Protein AF-A0A946S5Y2-F1 (afdb_monomer_lite)

Secondary structure (DSSP, 8-state):
--HHHHHHHHHHHHHHHHHHHHHHHHTT---EEE-TTT--EEEPPHHHHHHHHHHHHHHHHHHHHHHHT-

Structure (mmCIF, N/CA/C/O backbone):
data_AF-A0A946S5Y2-F1
#
_entry.id   AF-A0A946S5Y2-F1
#
loop_
_atom_site.group_PDB
_atom_site.id
_atom_site.type_symbol
_atom_site.label_atom_id
_atom_site.label_alt_id
_atom_site.label_comp_id
_atom_site.label_asym_id
_atom_site.label_entity_id
_atom_site.label_seq_id
_atom_site.pdbx_PDB_ins_code
_atom_site.Cartn_x
_atom_site.Cartn_y
_atom_site.Cartn_z
_atom_site.occupancy
_atom_site.B_iso_or_equiv
_atom_site.auth_seq_id
_atom_site.auth_comp_id
_atom_site.auth_asym_id
_atom_site.auth_atom_id
_atom_site.pdbx_PDB_model_num
ATOM 1 N N . MET A 1 1 ? -10.149 14.530 17.551 1.00 61.19 1 MET A N 1
ATOM 2 C CA . MET A 1 1 ? -10.853 13.587 16.642 1.00 61.19 1 MET A CA 1
ATOM 3 C C . MET A 1 1 ? -11.079 12.254 17.343 1.00 61.19 1 MET A C 1
ATOM 5 O O . MET A 1 1 ? -10.217 11.842 18.110 1.00 61.19 1 MET A O 1
ATOM 9 N N . LYS A 1 2 ? -12.204 11.566 17.094 1.00 83.44 2 LYS A N 1
ATOM 10 C CA . LYS A 1 2 ? -12.446 10.230 17.671 1.00 83.44 2 LYS A CA 1
ATOM 11 C C . LYS A 1 2 ? -11.354 9.264 17.184 1.00 83.44 2 LYS A C 1
ATOM 13 O O . LYS A 1 2 ? -11.106 9.166 15.985 1.00 83.44 2 LYS A O 1
ATOM 18 N N . LYS A 1 3 ? -10.711 8.536 18.102 1.00 78.38 3 LYS A N 1
ATOM 19 C CA . LYS A 1 3 ? -9.600 7.600 17.823 1.00 78.38 3 LYS A CA 1
ATOM 20 C C . LYS A 1 3 ? -9.918 6.602 16.698 1.00 78.38 3 LYS A C 1
ATOM 22 O O . LYS A 1 3 ? -9.070 6.325 15.857 1.00 78.38 3 LYS A O 1
ATOM 27 N N . ASN A 1 4 ? -11.162 6.125 16.635 1.00 86.38 4 ASN A N 1
ATOM 28 C CA . ASN A 1 4 ? -11.622 5.200 15.595 1.00 86.38 4 ASN A CA 1
ATOM 29 C C . ASN A 1 4 ? -11.626 5.827 14.193 1.00 86.38 4 ASN A C 1
ATOM 31 O O . ASN A 1 4 ? -11.367 5.124 13.218 1.00 86.38 4 ASN A O 1
ATOM 35 N N . THR A 1 5 ? -11.875 7.135 14.083 1.00 90.75 5 THR A N 1
ATOM 36 C CA . THR A 1 5 ? -11.816 7.868 12.812 1.00 90.75 5 THR A CA 1
ATOM 37 C C . THR A 1 5 ? -10.385 7.915 12.285 1.00 90.75 5 THR A C 1
ATOM 39 O O . THR A 1 5 ? -10.166 7.621 11.117 1.00 90.75 5 THR A O 1
ATOM 42 N N . ILE A 1 6 ? -9.408 8.187 13.157 1.00 91.50 6 IL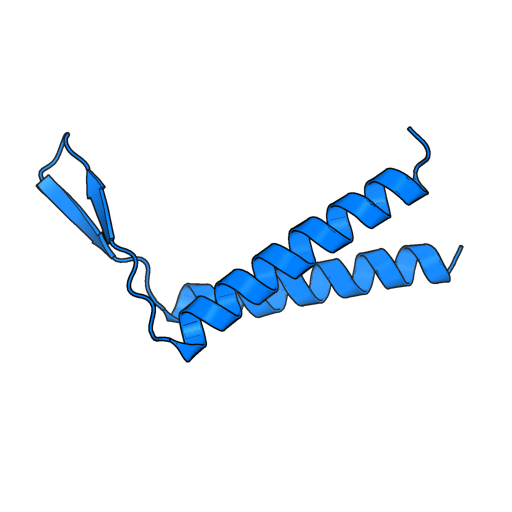E A N 1
ATOM 43 C CA . ILE A 1 6 ? -7.983 8.225 12.789 1.00 91.50 6 ILE A CA 1
ATOM 44 C C . ILE A 1 6 ? -7.510 6.844 12.317 1.00 91.50 6 ILE A C 1
ATOM 46 O O . ILE A 1 6 ? -6.914 6.731 11.252 1.00 91.50 6 ILE A O 1
ATOM 50 N N . ILE A 1 7 ? -7.828 5.783 13.069 1.00 91.44 7 ILE A N 1
ATOM 51 C CA . ILE A 1 7 ? -7.446 4.405 12.708 1.00 91.44 7 ILE A CA 1
ATOM 52 C C . ILE A 1 7 ? -8.063 4.002 11.364 1.00 91.44 7 ILE A C 1
ATOM 54 O O . ILE A 1 7 ? -7.396 3.383 10.538 1.00 91.44 7 ILE A O 1
ATOM 58 N N . THR A 1 8 ? -9.325 4.370 11.129 1.00 92.94 8 THR A N 1
ATOM 59 C CA . THR A 1 8 ? -10.015 4.062 9.869 1.00 92.94 8 THR A CA 1
ATOM 60 C C . THR A 1 8 ? -9.372 4.805 8.699 1.00 92.94 8 THR A C 1
ATOM 62 O O . THR A 1 8 ? -9.058 4.177 7.693 1.00 92.94 8 THR A O 1
ATOM 65 N N . ALA A 1 9 ? -9.105 6.106 8.846 1.00 94.56 9 ALA A N 1
ATOM 66 C CA . ALA A 1 9 ? -8.443 6.897 7.811 1.00 94.56 9 ALA A CA 1
ATOM 67 C C . ALA A 1 9 ? -7.049 6.342 7.475 1.00 94.56 9 ALA A C 1
ATOM 69 O O . ALA A 1 9 ? -6.754 6.100 6.308 1.00 94.56 9 ALA A O 1
ATOM 70 N N . ALA A 1 10 ? -6.229 6.045 8.489 1.00 94.88 10 ALA A N 1
ATOM 71 C CA . ALA A 1 10 ? -4.909 5.448 8.293 1.00 94.88 10 ALA A CA 1
ATOM 72 C C . ALA A 1 10 ? -4.985 4.085 7.584 1.00 94.88 10 ALA A C 1
ATOM 74 O O . ALA A 1 10 ? -4.197 3.816 6.681 1.00 94.88 10 ALA A O 1
ATOM 75 N N . SER A 1 11 ? -5.966 3.247 7.944 1.00 95.31 11 SER A N 1
ATOM 76 C CA . SER A 1 11 ? -6.175 1.944 7.296 1.00 95.31 11 SER A CA 1
ATOM 77 C C . SER A 1 11 ? -6.505 2.092 5.810 1.00 95.31 11 SER A C 1
ATOM 79 O O . SER A 1 11 ? -5.963 1.352 4.996 1.00 95.31 11 SER A O 1
ATOM 81 N N . ILE A 1 12 ? -7.363 3.054 5.452 1.00 96.94 12 ILE A N 1
ATOM 82 C CA . ILE A 1 12 ? -7.737 3.324 4.055 1.00 96.94 12 ILE A CA 1
ATOM 83 C C . ILE A 1 12 ? -6.525 3.815 3.261 1.00 96.94 12 ILE A C 1
ATOM 85 O O . ILE A 1 12 ? -6.266 3.304 2.176 1.00 96.94 12 ILE A O 1
ATOM 89 N N . VAL A 1 13 ? -5.756 4.761 3.808 1.00 97.62 13 VAL A N 1
ATOM 90 C CA . VAL A 1 13 ? -4.555 5.293 3.142 1.00 97.62 13 VAL A CA 1
ATOM 91 C C . VAL A 1 13 ? -3.536 4.183 2.881 1.00 97.62 13 VAL A C 1
ATOM 93 O O . VAL A 1 13 ? -3.033 4.062 1.767 1.00 97.62 13 VAL A O 1
ATOM 96 N N . LEU A 1 14 ? -3.273 3.331 3.875 1.00 97.25 14 LEU A N 1
ATOM 97 C CA . LEU A 1 14 ? -2.361 2.194 3.727 1.00 97.25 14 LEU A CA 1
ATOM 98 C C . LEU A 1 14 ? -2.878 1.161 2.721 1.00 97.25 14 LEU A C 1
ATOM 100 O O . LEU A 1 14 ? -2.101 0.635 1.930 1.00 97.25 14 LEU A O 1
ATOM 104 N N . PHE A 1 15 ? -4.183 0.895 2.712 1.00 97.12 15 PHE A N 1
ATOM 105 C CA . PHE A 1 15 ? -4.789 -0.018 1.748 1.00 97.12 15 PHE A CA 1
ATOM 106 C C . PHE A 1 15 ? -4.652 0.494 0.308 1.00 97.12 15 PHE A C 1
ATOM 108 O O . PHE A 1 15 ? -4.233 -0.255 -0.573 1.00 97.12 15 PHE A O 1
ATOM 115 N N . LEU A 1 16 ? -4.930 1.781 0.078 1.00 97.50 16 LEU A N 1
ATOM 116 C CA . LEU A 1 16 ? -4.756 2.418 -1.230 1.00 97.50 16 LEU A CA 1
ATOM 117 C C . LEU A 1 16 ? -3.287 2.434 -1.670 1.00 97.50 16 LEU A C 1
ATOM 119 O O . LEU A 1 16 ? -3.001 2.157 -2.834 1.00 97.50 16 LEU A O 1
ATOM 123 N N . ALA A 1 17 ? -2.353 2.692 -0.750 1.00 96.44 17 ALA A N 1
ATOM 124 C CA . ALA A 1 17 ? -0.922 2.597 -1.032 1.00 96.44 17 ALA A CA 1
ATOM 125 C C . ALA A 1 17 ? -0.524 1.173 -1.459 1.00 96.44 17 ALA A C 1
ATOM 127 O O . ALA A 1 17 ? 0.171 0.999 -2.460 1.00 96.44 17 ALA A O 1
ATOM 128 N N . GLY A 1 18 ? -1.026 0.152 -0.760 1.00 96.50 18 GLY A N 1
ATOM 129 C CA . GLY A 1 18 ? -0.805 -1.248 -1.117 1.00 96.50 18 GLY A CA 1
ATOM 130 C C . 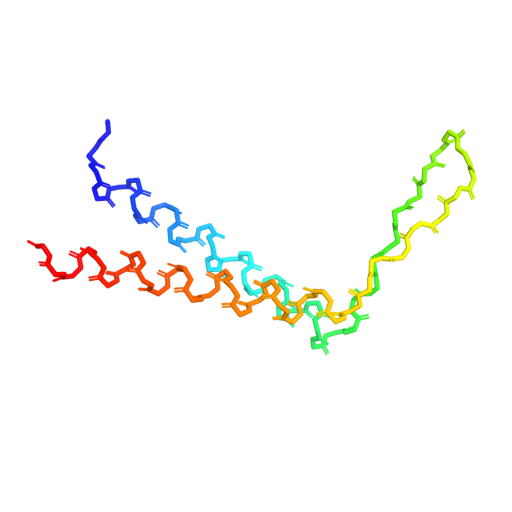GLY A 1 18 ? -1.345 -1.605 -2.498 1.00 96.50 18 GLY A C 1
ATOM 131 O O . GLY A 1 18 ? -0.631 -2.212 -3.295 1.00 96.50 18 GLY A O 1
ATOM 132 N N . ILE A 1 19 ? -2.564 -1.164 -2.823 1.00 96.31 19 ILE A N 1
ATOM 133 C CA . ILE A 1 19 ? -3.141 -1.340 -4.164 1.00 96.31 19 ILE A CA 1
ATOM 134 C C . ILE A 1 19 ? -2.291 -0.641 -5.227 1.00 96.31 19 ILE A C 1
ATOM 136 O O . ILE A 1 19 ? -2.037 -1.233 -6.270 1.00 96.31 19 ILE A O 1
ATOM 140 N N . SER A 1 20 ? -1.813 0.579 -4.976 1.00 95.44 20 SER A N 1
ATOM 141 C CA . SER A 1 20 ? -0.954 1.305 -5.922 1.00 95.44 20 SER A CA 1
ATOM 142 C C . SER A 1 20 ? 0.326 0.524 -6.247 1.00 95.44 20 SER A C 1
ATOM 144 O O . SER A 1 20 ? 0.694 0.375 -7.413 1.00 95.44 20 SER A O 1
ATOM 146 N N . HIS A 1 21 ? 0.958 -0.078 -5.233 1.00 95.06 21 HIS A N 1
ATOM 147 C CA . HIS A 1 21 ? 2.108 -0.957 -5.446 1.00 95.06 21 HIS A CA 1
ATOM 148 C C . HIS A 1 21 ? 1.751 -2.236 -6.216 1.00 95.06 21 HIS A C 1
ATOM 150 O O . HIS A 1 21 ? 2.538 -2.659 -7.059 1.00 95.06 21 HIS A O 1
ATOM 156 N N . LEU A 1 22 ? 0.576 -2.830 -5.982 1.00 94.88 22 LEU A N 1
ATOM 157 C CA . LEU A 1 22 ? 0.106 -3.978 -6.766 1.00 94.88 22 LEU A CA 1
ATOM 158 C C . LEU A 1 22 ? -0.140 -3.609 -8.231 1.00 94.88 22 LEU A C 1
ATOM 160 O O . LEU A 1 22 ? 0.306 -4.336 -9.112 1.00 94.88 22 LEU A O 1
ATOM 164 N N . ILE A 1 23 ? -0.794 -2.476 -8.502 1.00 94.75 23 ILE A N 1
ATOM 165 C CA . ILE A 1 23 ? -0.987 -1.961 -9.866 1.00 94.75 23 ILE A CA 1
ATOM 166 C C . ILE A 1 23 ? 0.374 -1.810 -10.543 1.00 94.75 23 ILE A C 1
ATOM 168 O O . ILE A 1 23 ? 0.573 -2.306 -11.649 1.00 94.75 23 ILE A O 1
ATOM 172 N N . ARG A 1 24 ? 1.339 -1.199 -9.853 1.00 93.31 24 ARG A N 1
ATOM 173 C CA . ARG A 1 24 ? 2.697 -1.056 -10.374 1.00 93.31 24 ARG A CA 1
ATOM 174 C C . ARG A 1 24 ? 3.337 -2.396 -10.745 1.00 93.31 24 ARG A C 1
ATOM 176 O O . ARG A 1 24 ? 3.973 -2.478 -11.787 1.00 93.31 24 ARG A O 1
ATOM 183 N N . ILE A 1 25 ? 3.165 -3.424 -9.917 1.00 94.06 25 ILE A N 1
ATOM 184 C CA . ILE A 1 25 ? 3.694 -4.769 -10.176 1.00 94.06 25 ILE A CA 1
ATOM 185 C C . ILE A 1 25 ? 3.007 -5.416 -11.386 1.00 94.06 25 ILE A C 1
ATOM 187 O O . ILE A 1 25 ? 3.688 -5.947 -12.254 1.00 94.06 25 ILE A O 1
ATOM 191 N N . PHE A 1 26 ? 1.673 -5.385 -11.451 1.00 94.06 26 PHE A N 1
ATOM 192 C CA . PHE A 1 26 ? 0.912 -6.086 -12.493 1.00 94.06 26 PHE A CA 1
ATOM 193 C C . PHE A 1 26 ? 1.040 -5.458 -13.879 1.00 94.06 26 PHE A C 1
ATOM 195 O O . PHE A 1 26 ? 1.003 -6.175 -14.874 1.00 94.06 26 PHE A O 1
ATOM 202 N N . TYR A 1 27 ? 1.171 -4.136 -13.940 1.00 93.00 27 TYR A N 1
ATOM 203 C CA . TYR A 1 27 ? 1.288 -3.400 -15.198 1.00 93.00 27 TYR A CA 1
ATOM 204 C C . TYR A 1 27 ? 2.737 -3.077 -15.570 1.00 93.00 27 TYR A C 1
ATOM 206 O O . TYR A 1 27 ? 2.949 -2.325 -16.516 1.00 93.00 27 TYR A O 1
ATOM 214 N N . ASP A 1 28 ? 3.708 -3.608 -14.818 1.00 87.38 28 ASP A N 1
ATOM 215 C CA . ASP A 1 28 ? 5.136 -3.309 -14.968 1.00 87.38 28 ASP A CA 1
ATOM 216 C C . ASP A 1 28 ? 5.392 -1.796 -15.093 1.00 87.38 28 ASP A C 1
ATOM 218 O O . ASP A 1 28 ? 6.076 -1.301 -15.989 1.00 87.38 28 ASP A O 1
ATOM 222 N N . TRP A 1 29 ? 4.731 -1.026 -14.218 1.00 89.00 29 TRP A N 1
ATOM 223 C CA . TRP A 1 29 ? 4.749 0.429 -14.304 1.00 89.00 29 TRP A CA 1
ATOM 224 C C . TRP A 1 29 ? 6.123 0.948 -13.876 1.00 89.00 29 TRP A C 1
ATOM 226 O O . TRP A 1 29 ? 6.442 1.080 -12.683 1.00 89.00 29 TR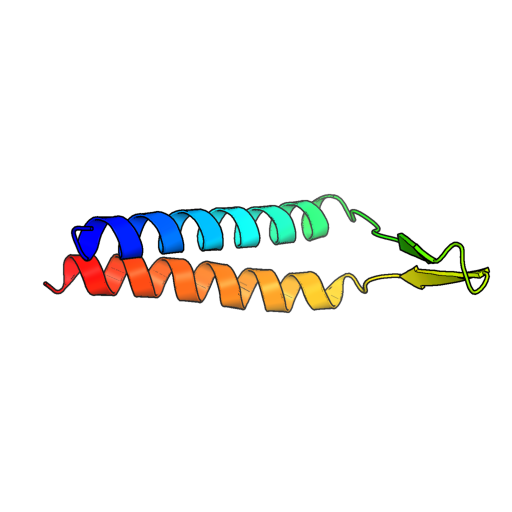P A O 1
ATOM 236 N N . ASP A 1 30 ? 6.934 1.253 -14.883 1.00 85.75 30 ASP A N 1
ATOM 237 C CA . ASP A 1 30 ? 8.254 1.831 -14.707 1.00 85.75 30 ASP A CA 1
ATOM 238 C C . ASP A 1 30 ? 8.157 3.281 -14.208 1.00 85.75 30 ASP A C 1
ATOM 240 O O . ASP A 1 30 ? 7.410 4.109 -14.739 1.00 85.75 30 ASP A O 1
ATOM 244 N N . ILE A 1 31 ? 8.904 3.581 -13.146 1.00 85.19 31 ILE A N 1
ATOM 245 C CA . ILE A 1 31 ? 8.921 4.901 -12.515 1.00 85.19 31 ILE A CA 1
ATOM 246 C C . ILE A 1 31 ? 10.356 5.400 -12.526 1.00 85.19 31 ILE A C 1
ATOM 248 O O . ILE A 1 31 ? 11.208 4.916 -11.776 1.00 85.19 31 ILE A O 1
ATOM 252 N N . LYS A 1 32 ? 10.578 6.431 -13.340 1.00 86.94 32 LYS A N 1
ATOM 253 C CA . LYS A 1 32 ? 11.850 7.142 -13.442 1.00 86.94 32 LYS A CA 1
ATOM 254 C C . LYS A 1 32 ? 11.738 8.496 -12.761 1.00 86.94 32 LYS A C 1
ATOM 256 O O . LYS A 1 32 ? 10.866 9.300 -13.090 1.00 86.94 32 LYS A O 1
ATOM 261 N N . ILE A 1 33 ? 12.632 8.759 -11.819 1.00 82.50 33 ILE A N 1
ATOM 262 C CA . ILE A 1 33 ? 12.765 10.055 -11.160 1.00 82.50 33 ILE A CA 1
ATOM 263 C C . ILE A 1 33 ? 13.888 10.804 -11.870 1.00 82.50 33 ILE A C 1
ATOM 265 O O . ILE A 1 33 ? 15.061 10.451 -11.752 1.00 82.50 33 ILE A O 1
ATOM 269 N N . ILE A 1 34 ? 13.516 11.835 -12.627 1.00 84.62 34 ILE A N 1
ATOM 270 C CA . ILE A 1 34 ? 14.461 12.667 -13.376 1.00 84.62 34 ILE A CA 1
ATOM 271 C C . ILE A 1 34 ? 14.793 13.897 -12.531 1.00 84.62 34 ILE A C 1
ATOM 273 O O . ILE A 1 34 ? 13.934 14.752 -12.297 1.00 84.62 34 ILE A O 1
ATOM 277 N N . SER A 1 35 ? 16.042 14.005 -12.078 1.00 79.75 35 SER A N 1
ATOM 278 C CA . SER A 1 35 ? 16.518 15.209 -11.394 1.00 79.75 35 SER A CA 1
ATOM 279 C C . SER A 1 35 ? 17.021 16.233 -12.409 1.00 79.75 35 SER A C 1
ATOM 281 O O . SER A 1 35 ? 18.052 16.029 -13.049 1.00 79.75 35 SER A O 1
ATOM 283 N N . LYS A 1 36 ? 16.337 17.382 -12.514 1.00 69.62 36 LYS A N 1
ATOM 284 C CA . LYS A 1 36 ? 16.771 18.513 -13.363 1.00 69.62 36 LYS A CA 1
ATOM 285 C C . LYS A 1 36 ? 18.144 19.079 -12.986 1.00 69.62 36 LYS A C 1
ATOM 287 O O . LYS A 1 36 ? 18.755 19.749 -13.804 1.00 69.62 36 LYS A O 1
ATOM 292 N N . SER A 1 37 ? 18.609 18.848 -11.758 1.00 70.75 37 SER A N 1
ATOM 293 C CA . SER A 1 37 ? 19.844 19.448 -11.246 1.00 70.75 37 SER A CA 1
ATOM 294 C C . SER A 1 37 ? 21.097 18.616 -11.518 1.00 70.75 37 SER A C 1
ATOM 296 O O . SER A 1 37 ? 22.188 19.138 -11.309 1.00 70.75 37 SER A O 1
ATOM 298 N N . SER A 1 38 ? 20.984 17.339 -11.903 1.00 59.75 38 SER A N 1
ATOM 299 C CA . SER A 1 38 ? 22.173 16.478 -12.010 1.00 59.75 38 SER A CA 1
ATOM 300 C C . SER A 1 38 ? 22.192 15.511 -13.197 1.00 59.75 38 SER A C 1
ATOM 302 O O . SER A 1 38 ? 22.990 14.584 -13.161 1.00 59.75 38 SER A O 1
ATOM 304 N N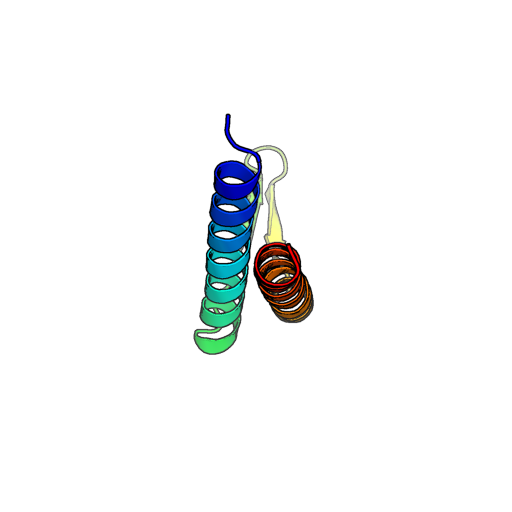 . GLU A 1 39 ? 21.300 15.654 -14.185 1.00 72.81 39 GLU A N 1
ATOM 305 C CA . GLU A 1 39 ? 21.146 14.714 -15.321 1.00 72.81 39 GLU A CA 1
ATOM 306 C C . GLU A 1 39 ? 21.020 13.225 -14.917 1.00 72.81 39 GLU A C 1
ATOM 308 O O . GLU A 1 39 ? 21.076 12.334 -15.759 1.00 72.81 39 GLU A O 1
ATOM 313 N N . ASN A 1 40 ? 20.793 12.930 -13.631 1.00 78.00 40 ASN A N 1
ATOM 314 C CA . ASN A 1 40 ? 20.685 11.566 -13.136 1.00 78.00 40 ASN A CA 1
ATOM 315 C C . ASN A 1 40 ? 19.232 11.109 -13.207 1.00 78.00 40 ASN A C 1
ATOM 317 O O . ASN A 1 40 ? 18.321 11.756 -12.670 1.00 78.00 40 ASN A O 1
ATOM 321 N N . ILE A 1 41 ? 19.049 9.956 -13.841 1.00 82.06 41 ILE A N 1
ATOM 322 C CA . ILE A 1 41 ? 17.790 9.228 -13.903 1.00 82.06 41 ILE A CA 1
ATOM 323 C C . ILE A 1 41 ? 17.855 8.140 -12.835 1.00 82.06 41 ILE A C 1
ATOM 325 O O . ILE A 1 41 ? 18.687 7.239 -12.906 1.00 82.06 41 ILE A O 1
ATOM 329 N N . TRP A 1 42 ? 16.984 8.238 -11.834 1.00 83.38 42 TRP A N 1
ATOM 330 C CA . TRP A 1 42 ? 16.838 7.211 -10.809 1.00 83.38 42 TRP A CA 1
ATOM 331 C C . TRP A 1 42 ? 15.648 6.330 -11.152 1.00 83.38 42 TRP A C 1
ATOM 333 O O . TRP A 1 42 ? 14.503 6.781 -11.126 1.00 83.38 42 TRP A O 1
ATOM 343 N N . GLU A 1 43 ? 15.916 5.071 -11.469 1.00 84.88 43 GLU A N 1
ATOM 344 C CA . GLU A 1 43 ? 14.877 4.076 -11.711 1.00 84.88 43 GLU A CA 1
ATOM 345 C C . GLU A 1 43 ? 14.512 3.421 -10.382 1.00 84.88 43 GLU A C 1
ATOM 347 O O . GLU A 1 43 ? 15.358 2.844 -9.691 1.00 84.88 43 GLU A O 1
ATOM 352 N N . LEU A 1 44 ? 13.246 3.541 -9.979 1.00 85.75 44 LEU A N 1
ATOM 353 C CA . LEU A 1 44 ? 12.776 2.828 -8.800 1.00 85.75 44 LEU A CA 1
ATOM 354 C C . LEU A 1 44 ? 12.673 1.345 -9.158 1.00 85.75 44 LEU A C 1
ATOM 356 O O . LEU A 1 44 ? 11.901 0.998 -10.048 1.00 85.75 44 LEU A O 1
ATOM 360 N N . PRO A 1 45 ? 13.351 0.433 -8.455 1.00 89.50 45 PRO A N 1
ATOM 361 C CA . PRO A 1 45 ? 13.277 -0.970 -8.816 1.00 89.50 45 PRO A CA 1
ATOM 362 C C . PRO A 1 45 ? 11.885 -1.556 -8.530 1.00 89.50 45 PRO A C 1
ATOM 364 O O . PRO A 1 45 ? 11.227 -1.200 -7.542 1.00 89.50 45 PRO A O 1
ATOM 367 N N . LEU A 1 46 ? 11.440 -2.491 -9.378 1.00 89.19 46 LEU A N 1
ATOM 368 C CA . LEU A 1 46 ? 10.123 -3.124 -9.249 1.00 89.19 46 LEU A CA 1
ATOM 369 C C . LEU A 1 46 ? 10.006 -3.952 -7.959 1.00 89.19 46 LEU A C 1
ATOM 371 O O . LEU A 1 46 ? 8.966 -3.922 -7.302 1.00 89.19 46 LEU A O 1
ATOM 375 N N . TRP A 1 47 ? 11.095 -4.621 -7.547 1.00 89.94 47 TRP A N 1
ATOM 376 C CA . TRP A 1 47 ? 11.143 -5.456 -6.336 1.00 89.94 47 TRP A CA 1
ATOM 377 C C . TRP A 1 47 ? 10.796 -4.673 -5.059 1.00 89.94 47 TRP A C 1
ATOM 379 O O . TRP A 1 47 ? 10.167 -5.218 -4.151 1.00 89.94 47 TRP A O 1
ATOM 389 N N . GLY A 1 48 ? 11.111 -3.371 -5.015 1.00 91.31 48 GLY A N 1
ATOM 390 C CA . GLY A 1 48 ? 10.735 -2.493 -3.905 1.00 91.31 48 GLY A CA 1
ATOM 391 C C . GLY A 1 48 ? 9.217 -2.373 -3.731 1.00 91.31 48 GLY A C 1
ATOM 392 O O . GLY A 1 48 ? 8.724 -2.294 -2.607 1.00 91.31 48 GLY A O 1
ATOM 393 N N . SER A 1 49 ? 8.451 -2.451 -4.825 1.00 92.81 49 SER A N 1
ATOM 394 C CA . SER A 1 49 ? 6.984 -2.428 -4.771 1.00 92.81 49 SER A CA 1
ATOM 395 C C . SER A 1 49 ? 6.402 -3.668 -4.104 1.00 92.81 49 SER A C 1
ATOM 397 O O . SER A 1 49 ? 5.382 -3.552 -3.433 1.00 92.81 49 SER A O 1
ATOM 399 N N . PHE A 1 50 ? 7.032 -4.840 -4.241 1.00 92.75 50 PHE A N 1
ATOM 400 C CA . PHE A 1 50 ? 6.547 -6.069 -3.600 1.00 92.75 50 PHE A CA 1
ATOM 401 C C . PHE A 1 50 ? 6.624 -5.955 -2.078 1.00 92.75 50 PHE A C 1
ATOM 403 O O . PHE A 1 50 ? 5.639 -6.210 -1.385 1.00 92.75 50 PHE A O 1
ATOM 410 N N . LEU A 1 51 ? 7.769 -5.499 -1.560 1.00 95.06 51 LEU A N 1
ATOM 411 C CA . LEU A 1 51 ? 7.950 -5.237 -0.131 1.00 95.06 51 LEU A CA 1
ATOM 412 C C . LEU A 1 51 ? 6.952 -4.194 0.371 1.00 95.06 51 LEU A C 1
ATOM 414 O O . LEU A 1 51 ? 6.274 -4.425 1.374 1.00 95.06 51 LEU A O 1
ATOM 418 N N . SER A 1 52 ? 6.809 -3.077 -0.346 1.00 94.00 52 SER A N 1
ATOM 419 C CA . SER A 1 52 ? 5.875 -2.026 0.055 1.00 94.00 52 SER A CA 1
ATOM 420 C C . SER A 1 52 ? 4.418 -2.486 0.027 1.00 94.00 52 SER A C 1
ATOM 422 O O . SER A 1 52 ? 3.676 -2.164 0.956 1.00 94.00 52 SER A O 1
ATOM 424 N N . ALA A 1 53 ? 4.000 -3.276 -0.967 1.00 96.06 53 ALA A N 1
ATOM 425 C CA . ALA A 1 53 ? 2.655 -3.851 -1.020 1.00 96.06 53 ALA A CA 1
ATOM 426 C C . ALA A 1 53 ? 2.380 -4.743 0.200 1.00 96.06 53 ALA A C 1
ATOM 428 O O . ALA A 1 53 ? 1.361 -4.572 0.870 1.00 96.06 53 ALA A O 1
ATOM 429 N N . ILE A 1 54 ? 3.313 -5.642 0.539 1.00 95.88 54 ILE A N 1
ATOM 430 C CA . ILE A 1 54 ? 3.186 -6.538 1.697 1.00 95.88 54 ILE A CA 1
ATOM 431 C C . ILE A 1 54 ? 3.054 -5.730 2.991 1.00 95.88 54 ILE A C 1
ATOM 433 O O . ILE A 1 54 ? 2.123 -5.954 3.766 1.00 95.88 54 ILE A O 1
ATOM 437 N N . ILE A 1 55 ? 3.958 -4.773 3.219 1.00 96.56 55 ILE A N 1
ATOM 438 C CA . ILE A 1 55 ? 3.997 -3.979 4.454 1.00 96.56 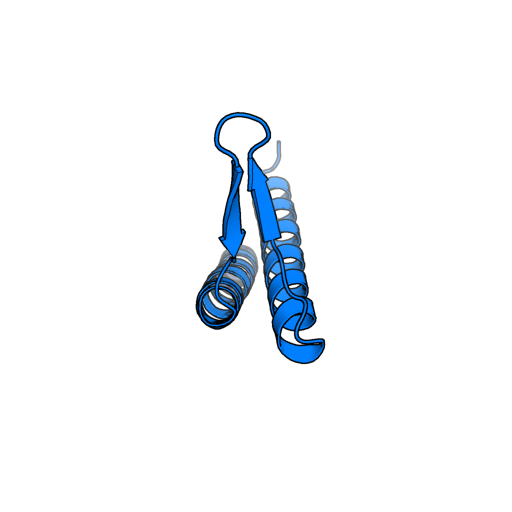55 ILE A CA 1
ATOM 439 C C . ILE A 1 55 ? 2.714 -3.155 4.602 1.00 96.56 55 ILE A C 1
ATOM 441 O O . ILE A 1 55 ? 2.055 -3.208 5.641 1.00 96.56 55 ILE A O 1
ATOM 445 N N . THR A 1 56 ? 2.330 -2.410 3.567 1.00 97.38 56 THR A N 1
ATOM 446 C CA . THR A 1 56 ? 1.176 -1.501 3.633 1.00 97.38 56 THR A CA 1
ATOM 447 C C . THR A 1 56 ? -0.146 -2.252 3.801 1.00 97.38 56 THR A C 1
ATOM 449 O O . THR A 1 56 ? -0.943 -1.882 4.669 1.00 97.38 56 THR A O 1
ATOM 452 N N . LEU A 1 57 ? -0.358 -3.357 3.076 1.00 96.50 57 LEU A N 1
ATOM 453 C CA . LEU A 1 57 ? -1.549 -4.199 3.237 1.00 96.50 57 LEU A CA 1
ATOM 454 C C . LEU A 1 57 ? -1.582 -4.888 4.607 1.00 96.50 57 LEU A C 1
ATOM 456 O O . LEU A 1 57 ? -2.635 -4.928 5.252 1.00 96.50 57 LEU A O 1
ATOM 460 N N . PHE A 1 58 ? -0.436 -5.376 5.095 1.00 96.81 58 PHE A N 1
ATOM 461 C CA . PHE A 1 58 ? -0.333 -5.971 6.428 1.00 96.81 58 PHE A CA 1
ATOM 462 C C . PHE A 1 58 ? -0.667 -4.956 7.529 1.00 96.81 58 PHE A C 1
ATOM 464 O O . PHE A 1 58 ? -1.434 -5.268 8.446 1.00 96.81 58 PHE A O 1
ATOM 471 N N . LEU A 1 59 ? -0.147 -3.727 7.448 1.00 96.75 59 LEU A N 1
ATOM 472 C CA . LEU A 1 59 ? -0.472 -2.673 8.412 1.00 96.75 59 LEU A CA 1
ATOM 473 C C . LEU A 1 59 ? -1.953 -2.277 8.339 1.00 96.75 59 LEU A C 1
ATOM 475 O O . LEU A 1 59 ? -2.594 -2.167 9.387 1.00 96.75 59 LEU A O 1
ATOM 479 N N . ALA A 1 60 ? -2.514 -2.115 7.135 1.00 96.56 60 ALA A N 1
ATOM 480 C CA . ALA A 1 60 ? -3.934 -1.806 6.954 1.00 96.56 60 ALA A CA 1
ATOM 481 C C . ALA A 1 60 ? -4.824 -2.857 7.638 1.00 96.56 60 ALA A C 1
ATOM 483 O O . ALA A 1 60 ? -5.710 -2.516 8.427 1.00 96.56 60 ALA A O 1
ATOM 484 N N . TYR A 1 61 ? -4.534 -4.142 7.417 1.00 95.38 61 TYR A N 1
ATOM 485 C CA . TYR A 1 61 ? -5.251 -5.241 8.058 1.00 95.38 61 TYR A CA 1
ATOM 486 C C . TYR A 1 61 ? -5.141 -5.203 9.590 1.00 95.38 61 TYR A C 1
ATOM 488 O O . TYR A 1 61 ? -6.148 -5.329 10.296 1.00 95.38 61 TYR A O 1
ATOM 496 N N . ASN A 1 62 ? -3.937 -4.987 10.128 1.00 95.69 62 ASN A N 1
ATOM 497 C CA . ASN A 1 62 ? -3.730 -4.937 11.575 1.00 95.69 62 ASN A CA 1
ATOM 498 C C . ASN A 1 62 ? -4.467 -3.766 12.236 1.00 95.69 62 ASN A C 1
ATOM 500 O O . ASN A 1 62 ? -5.067 -3.950 13.298 1.00 95.69 62 ASN A O 1
ATOM 504 N N . LEU A 1 63 ? -4.501 -2.592 11.605 1.00 93.75 63 LEU A N 1
ATOM 505 C CA . LEU A 1 63 ? -5.242 -1.437 12.118 1.00 93.75 63 LEU A CA 1
ATOM 506 C C . LEU A 1 63 ? -6.754 -1.698 12.168 1.00 93.75 63 LEU A C 1
ATOM 508 O O . LEU A 1 63 ? -7.400 -1.423 13.187 1.00 93.75 63 LEU A O 1
ATOM 512 N N . VAL A 1 64 ? -7.317 -2.306 11.120 1.00 91.88 64 VAL A N 1
ATOM 513 C CA . VAL A 1 64 ? -8.729 -2.722 11.103 1.00 91.88 64 VAL A CA 1
ATOM 514 C C . VAL A 1 64 ? -9.003 -3.767 12.192 1.00 91.88 64 VAL A C 1
ATOM 516 O O . VAL A 1 64 ? -9.998 -3.670 12.918 1.00 91.88 64 VAL A O 1
ATOM 519 N N . LYS A 1 65 ? -8.097 -4.730 12.385 1.00 92.06 65 LYS A N 1
ATOM 520 C CA . LYS A 1 65 ? -8.203 -5.746 13.445 1.00 92.06 65 LYS A CA 1
ATOM 521 C C . LYS A 1 65 ? -8.166 -5.131 14.849 1.00 92.06 65 LYS A C 1
ATOM 523 O O . LYS A 1 65 ? -8.936 -5.549 15.714 1.00 92.06 65 LYS A O 1
ATOM 528 N N . MET A 1 66 ? -7.322 -4.124 15.081 1.00 88.44 66 MET A N 1
ATOM 529 C CA . MET A 1 66 ? -7.254 -3.390 16.354 1.00 88.44 66 MET A CA 1
ATOM 530 C C . MET A 1 66 ? -8.538 -2.618 16.663 1.00 88.44 66 MET A C 1
ATOM 532 O O . MET A 1 66 ? -8.880 -2.466 17.835 1.00 88.44 66 MET A O 1
ATOM 536 N N . LYS A 1 67 ? -9.252 -2.142 15.635 1.00 81.75 67 LYS A N 1
ATOM 537 C CA . LYS A 1 67 ? -10.588 -1.556 15.798 1.00 81.75 67 LYS A CA 1
ATOM 538 C C . LYS A 1 67 ? -11.611 -2.612 16.228 1.00 81.75 67 LYS A C 1
ATOM 540 O O . LYS A 1 67 ? -12.400 -2.322 17.108 1.00 81.75 67 LYS A O 1
ATOM 545 N N . LYS A 1 68 ? -11.595 -3.814 15.633 1.00 74.12 68 LYS A N 1
ATOM 546 C CA . LYS A 1 68 ? -12.573 -4.887 15.919 1.00 74.12 68 LYS A CA 1
ATOM 547 C C . LYS A 1 68 ? -12.415 -5.522 17.311 1.00 74.12 68 LYS A C 1
ATOM 549 O O . LYS A 1 68 ? -13.372 -6.075 17.832 1.00 74.12 68 LYS A O 1
ATOM 554 N N . LYS A 1 69 ? -11.211 -5.486 17.894 1.00 71.38 69 LYS A N 1
ATOM 555 C CA . LYS A 1 69 ? -10.924 -6.012 19.245 1.00 71.38 69 LYS A CA 1
ATOM 556 C C . LYS A 1 69 ? -11.299 -5.057 20.394 1.00 71.38 69 LYS A C 1
ATOM 558 O O . LYS A 1 69 ? -11.076 -5.417 21.545 1.00 71.38 69 LYS A O 1
ATOM 563 N N . ARG A 1 70 ? -11.779 -3.850 20.094 1.00 56.03 70 ARG A N 1
ATOM 564 C CA . ARG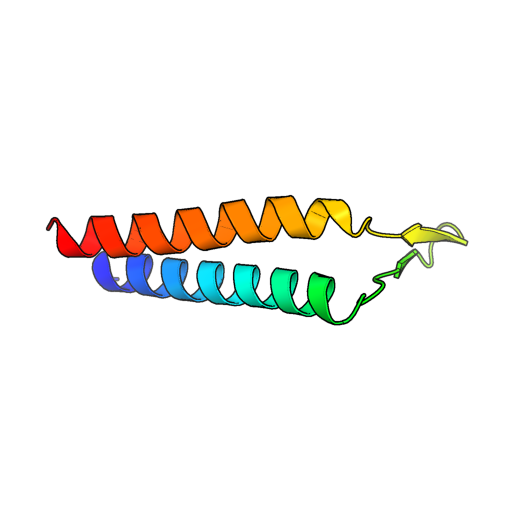 A 1 70 ? -12.244 -2.857 21.072 1.00 56.03 70 ARG A CA 1
ATOM 565 C C . ARG A 1 70 ? -13.741 -2.668 20.939 1.00 56.03 70 ARG A C 1
ATOM 567 O O . ARG A 1 70 ? -14.343 -2.343 21.978 1.00 56.03 70 ARG A O 1
#

pLDDT: mean 88.67, std 9.55, range [56.03, 97.62]

Sequence (70 aa):
MKKNTIITAASIVLFLAGISHLIRIFYDWDIKIISKSSENIWELPLWGSFLSAIITLFLAYNLVKMKKKR

Radius of gyration: 15.99 Å; chains: 1; bounding box: 35×26×36 Å

Foldseek 3Di:
DPPLVVLLVLLVVLQVQLVVLVCCLVVVPWDWDQDPVPRDTDTDDNVVSVVSNVVSNVSSVVSVVVVVVD